Protein AF-A0A3C1D8K2-F1 (afdb_monomer_lite)

Secondary structure (DSSP, 8-state):
--SHHHHS-HHHHHHHHHHHHHHHHSHHHHHHHHHHHTTSHHHHHHHHHHHTSHHHHHHHHHHHT-TT----TT--TT----

Structure (mmCIF, N/CA/C/O backbone):
data_AF-A0A3C1D8K2-F1
#
_entry.id   AF-A0A3C1D8K2-F1
#
loop_
_atom_site.group_PDB
_atom_site.id
_atom_site.type_symbol
_atom_site.label_atom_id
_atom_site.label_alt_id
_atom_site.label_comp_id
_atom_site.label_asym_id
_atom_site.label_entity_id
_atom_site.label_seq_id
_atom_site.pdbx_PDB_ins_code
_atom_site.Cartn_x
_atom_site.Cartn_y
_atom_site.Cartn_z
_atom_site.occupancy
_atom_site.B_iso_or_equiv
_atom_site.auth_seq_id
_atom_site.auth_comp_id
_atom_site.auth_asym_id
_atom_site.auth_atom_id
_atom_site.pdbx_PDB_model_num
ATOM 1 N N . TYR A 1 1 ? 20.949 8.721 -4.956 1.00 77.69 1 TYR A N 1
ATOM 2 C CA . TYR A 1 1 ? 20.915 10.043 -4.294 1.00 77.69 1 TYR A CA 1
ATOM 3 C C . TYR A 1 1 ? 20.030 11.063 -5.006 1.00 77.69 1 TYR A C 1
ATOM 5 O O . TYR A 1 1 ? 19.205 11.654 -4.333 1.00 77.69 1 TYR A O 1
ATOM 13 N N . VAL A 1 2 ? 20.124 11.247 -6.332 1.00 92.88 2 VAL A N 1
ATOM 14 C CA . VAL A 1 2 ? 19.385 12.324 -7.037 1.00 92.88 2 VAL A CA 1
ATOM 15 C C . VAL A 1 2 ? 17.909 12.033 -7.349 1.00 92.88 2 VAL A C 1
ATOM 17 O O . VAL A 1 2 ? 17.095 12.948 -7.331 1.00 92.88 2 VAL A O 1
ATOM 20 N N . SER A 1 3 ? 17.536 10.778 -7.620 1.00 97.38 3 SER A N 1
ATOM 21 C CA . SER A 1 3 ? 16.159 10.453 -8.039 1.00 97.38 3 SER A CA 1
ATOM 22 C C . SER A 1 3 ? 15.225 10.103 -6.883 1.00 97.38 3 SER A C 1
ATOM 24 O O . SER A 1 3 ? 14.025 10.304 -7.001 1.00 97.38 3 SER A O 1
ATOM 26 N N . GLY A 1 4 ? 15.765 9.618 -5.760 1.00 97.38 4 GLY A N 1
ATOM 27 C CA . GLY A 1 4 ? 14.972 9.241 -4.584 1.00 97.38 4 GLY A CA 1
ATOM 28 C C . GLY A 1 4 ? 14.096 10.392 -4.075 1.00 97.38 4 GLY A C 1
ATOM 29 O O . GLY A 1 4 ? 12.881 10.230 -4.063 1.00 97.38 4 GLY A O 1
ATOM 30 N N . PRO A 1 5 ? 14.668 11.576 -3.776 1.00 97.25 5 PRO A N 1
ATOM 31 C CA . PRO A 1 5 ? 13.901 12.738 -3.317 1.00 97.25 5 PRO A CA 1
ATOM 32 C C . PRO A 1 5 ? 12.910 13.315 -4.338 1.00 97.25 5 PRO A C 1
ATOM 34 O O . PRO A 1 5 ? 12.077 14.130 -3.971 1.00 97.25 5 PRO A O 1
ATOM 37 N N . ARG A 1 6 ? 13.005 12.929 -5.621 1.00 96.94 6 ARG A N 1
ATOM 38 C CA . ARG A 1 6 ? 12.030 13.327 -6.653 1.00 96.94 6 ARG A CA 1
ATOM 39 C C . ARG A 1 6 ? 10.760 12.479 -6.614 1.00 96.94 6 ARG A C 1
ATOM 41 O O . ARG A 1 6 ? 9.755 12.890 -7.176 1.00 96.94 6 ARG A O 1
ATOM 48 N N . VAL A 1 7 ? 10.843 11.279 -6.037 1.00 97.56 7 VAL A N 1
ATOM 49 C CA . VAL A 1 7 ? 9.723 10.337 -5.894 1.00 97.56 7 VAL A CA 1
ATOM 50 C C . VAL A 1 7 ? 9.197 10.364 -4.462 1.00 97.56 7 VAL A C 1
ATOM 52 O O . VAL A 1 7 ? 7.994 10.406 -4.244 1.00 97.56 7 VAL A O 1
ATOM 55 N N . ILE A 1 8 ? 10.111 10.353 -3.490 1.00 97.81 8 ILE A N 1
ATOM 56 C CA . ILE A 1 8 ? 9.831 10.477 -2.060 1.00 97.81 8 ILE A CA 1
ATOM 57 C C . ILE A 1 8 ? 10.255 11.877 -1.625 1.00 97.81 8 ILE A C 1
ATOM 59 O O . ILE A 1 8 ? 11.348 12.084 -1.095 1.00 97.81 8 ILE A O 1
ATOM 63 N N . ASP A 1 9 ? 9.409 12.845 -1.945 1.00 97.38 9 ASP A N 1
ATOM 64 C CA . ASP A 1 9 ? 9.613 14.255 -1.634 1.00 97.38 9 ASP A CA 1
ATOM 65 C C . ASP A 1 9 ? 9.057 14.600 -0.226 1.00 97.38 9 ASP A C 1
ATOM 67 O O . ASP A 1 9 ? 8.563 13.716 0.490 1.00 97.38 9 ASP A O 1
ATOM 71 N N . PRO A 1 10 ? 9.148 15.863 0.238 1.00 98.38 10 PRO A N 1
ATOM 72 C CA . PRO A 1 10 ? 8.603 16.256 1.538 1.00 98.38 10 PRO A CA 1
ATOM 73 C C . PRO A 1 10 ? 7.102 15.978 1.710 1.00 98.38 10 PRO A C 1
ATOM 75 O O . PRO A 1 10 ? 6.678 15.673 2.824 1.00 98.38 10 PRO A O 1
ATOM 78 N N . HIS A 1 11 ? 6.316 16.005 0.631 1.00 98.25 11 HIS A N 1
ATOM 79 C CA . HIS A 1 11 ? 4.881 15.740 0.689 1.00 98.25 11 HIS A CA 1
ATOM 80 C C . HIS A 1 11 ? 4.587 14.284 1.086 1.00 98.25 11 HIS A C 1
ATOM 82 O O . HIS A 1 11 ? 3.674 14.016 1.868 1.00 98.25 11 HIS A O 1
ATOM 88 N N . VAL A 1 12 ? 5.418 13.325 0.663 1.00 98.56 12 VAL A N 1
ATOM 89 C CA . VAL A 1 12 ? 5.283 11.931 1.124 1.00 98.56 12 VAL A CA 1
ATOM 90 C C . VAL A 1 12 ? 5.423 11.825 2.649 1.00 98.56 12 VAL A C 1
ATOM 92 O O . VAL A 1 12 ? 4.697 11.057 3.284 1.00 98.56 12 VAL A O 1
ATOM 95 N N . LYS A 1 13 ? 6.297 12.629 3.267 1.00 98.44 13 LYS A N 1
ATOM 96 C CA . LYS A 1 13 ? 6.439 12.672 4.731 1.00 98.44 13 LYS A CA 1
ATOM 97 C C . LYS A 1 13 ? 5.202 13.264 5.414 1.00 98.44 13 LYS A C 1
ATOM 99 O O . LYS A 1 13 ? 4.815 12.780 6.477 1.00 98.44 13 LYS A O 1
ATOM 104 N N . GLU A 1 14 ? 4.579 14.280 4.822 1.00 98.75 14 GLU A N 1
ATOM 105 C CA . GLU A 1 14 ? 3.321 14.857 5.319 1.00 98.75 14 GLU A CA 1
ATOM 106 C C . GLU A 1 14 ? 2.192 13.822 5.290 1.00 98.75 14 GLU A C 1
ATOM 108 O O . GLU A 1 14 ? 1.506 13.637 6.296 1.00 98.75 14 GLU A O 1
ATOM 113 N N . ASN A 1 15 ? 2.074 13.058 4.199 1.00 98.75 15 ASN A N 1
ATOM 114 C CA . ASN A 1 15 ? 1.108 11.963 4.094 1.00 98.75 15 ASN A CA 1
ATOM 115 C C . ASN A 1 15 ? 1.344 10.889 5.167 1.00 98.75 15 ASN A C 1
ATOM 117 O O . ASN A 1 15 ? 0.398 10.432 5.805 1.00 98.75 15 ASN A O 1
ATOM 121 N N . MET A 1 16 ? 2.603 10.516 5.425 1.00 98.81 16 MET A N 1
ATOM 122 C CA . MET A 1 16 ? 2.940 9.577 6.504 1.00 98.81 16 MET A CA 1
ATOM 123 C C . MET A 1 16 ? 2.538 10.112 7.887 1.00 98.81 16 MET A C 1
ATOM 125 O O . MET A 1 16 ? 2.060 9.349 8.726 1.00 98.81 16 MET A O 1
ATOM 129 N N . ALA A 1 17 ? 2.715 11.413 8.137 1.00 98.75 17 ALA A N 1
ATOM 130 C CA . ALA A 1 17 ? 2.301 12.038 9.390 1.00 98.75 17 ALA A CA 1
ATOM 131 C C . ALA A 1 17 ? 0.771 12.071 9.545 1.00 98.75 17 ALA A C 1
ATOM 133 O O . ALA A 1 17 ? 0.279 11.826 10.646 1.00 98.75 17 ALA A O 1
ATOM 134 N N . ALA A 1 18 ? 0.029 12.310 8.459 1.00 98.81 18 ALA A N 1
ATOM 135 C CA . ALA A 1 18 ? -1.432 12.246 8.451 1.00 98.81 18 ALA A CA 1
ATOM 136 C C . ALA A 1 18 ? -1.938 10.827 8.761 1.00 98.81 18 ALA A C 1
ATOM 138 O O . ALA A 1 18 ? -2.742 10.653 9.672 1.00 98.81 18 ALA A O 1
ATOM 139 N N . VAL A 1 19 ? -1.372 9.800 8.114 1.00 98.69 19 VAL A N 1
ATOM 140 C CA . VAL A 1 19 ? -1.689 8.392 8.421 1.00 98.69 19 VAL A CA 1
ATOM 141 C C . VAL A 1 19 ? -1.411 8.069 9.894 1.00 98.69 19 VAL A C 1
ATOM 143 O O . VAL A 1 19 ? -2.217 7.418 10.556 1.00 98.69 19 VAL A O 1
ATOM 146 N N . LEU A 1 20 ? -0.293 8.549 10.450 1.00 98.75 20 LEU A N 1
ATOM 147 C CA . LEU A 1 20 ? 0.012 8.360 11.871 1.00 98.75 20 LEU A CA 1
ATOM 148 C C . LEU A 1 20 ? -0.993 9.077 12.788 1.00 98.75 20 LEU A C 1
ATOM 150 O O . LEU A 1 20 ? -1.304 8.561 13.865 1.00 98.75 20 LEU A O 1
ATOM 154 N N . ALA A 1 21 ? -1.487 10.251 12.395 1.00 98.81 21 ALA A N 1
ATOM 155 C CA . ALA A 1 21 ? -2.514 10.966 13.143 1.00 98.81 21 ALA A CA 1
ATOM 156 C C . ALA A 1 21 ? -3.828 10.169 13.185 1.00 98.81 21 ALA A C 1
ATOM 158 O O . ALA A 1 21 ? -4.378 10.007 14.273 1.00 98.81 21 ALA A O 1
ATOM 159 N N . ASP A 1 22 ? -4.257 9.589 12.060 1.00 98.81 22 ASP A N 1
ATOM 160 C CA . ASP A 1 22 ? -5.462 8.745 11.971 1.00 98.81 22 ASP A CA 1
ATOM 161 C C . ASP A 1 22 ? -5.351 7.459 12.800 1.00 98.81 22 ASP A C 1
ATOM 163 O O . ASP A 1 22 ? -6.330 6.981 13.377 1.00 98.81 22 ASP A O 1
ATOM 167 N N . ILE A 1 23 ? -4.145 6.893 12.893 1.00 98.62 23 ILE A N 1
ATOM 168 C CA . ILE A 1 23 ? -3.877 5.749 13.772 1.00 98.62 23 ILE A CA 1
ATOM 169 C C . ILE A 1 23 ? -3.999 6.169 15.241 1.00 98.62 23 ILE A C 1
ATOM 171 O O . ILE A 1 23 ? -4.648 5.485 16.028 1.00 98.62 23 ILE A O 1
ATOM 175 N N . ARG A 1 24 ? -3.382 7.293 15.628 1.00 98.56 24 ARG A N 1
ATOM 176 C CA . ARG A 1 24 ? -3.354 7.761 17.026 1.00 98.56 24 ARG A CA 1
ATOM 177 C C . ARG A 1 24 ? -4.703 8.267 17.521 1.00 98.56 24 ARG A C 1
ATOM 179 O O . ARG A 1 24 ? -4.985 8.132 18.707 1.00 98.56 24 ARG A O 1
ATOM 186 N N . SER A 1 25 ? -5.506 8.858 16.642 1.00 98.75 25 SER A N 1
ATOM 187 C CA . SER A 1 25 ? -6.859 9.311 16.969 1.00 98.75 25 SER A CA 1
ATOM 188 C C . SER A 1 25 ? -7.856 8.157 17.091 1.00 98.75 25 SER A C 1
ATOM 190 O O . SER A 1 25 ? -8.927 8.347 17.656 1.00 98.75 25 SER A O 1
ATOM 192 N N . GLY A 1 26 ? -7.513 6.970 16.577 1.00 98.62 26 GLY A N 1
ATOM 193 C CA . GLY A 1 26 ? -8.399 5.808 16.515 1.00 98.62 26 GLY A CA 1
ATOM 194 C C . GLY A 1 26 ? -9.259 5.746 15.250 1.00 98.62 26 GLY A C 1
ATOM 195 O O . GLY A 1 26 ? -9.874 4.710 15.009 1.00 98.62 26 GLY A O 1
ATOM 196 N N . ALA A 1 27 ? -9.247 6.782 14.404 1.00 98.69 27 ALA A N 1
ATOM 197 C CA . ALA A 1 27 ? -10.055 6.848 13.184 1.00 98.69 27 ALA A CA 1
ATOM 198 C C . ALA A 1 27 ? -9.785 5.675 12.223 1.00 98.69 27 ALA A C 1
ATOM 200 O O . ALA A 1 27 ? -10.713 5.121 11.632 1.00 98.69 27 ALA A O 1
ATOM 201 N N . PHE A 1 28 ? -8.522 5.247 12.099 1.00 98.38 28 PHE A N 1
ATOM 202 C CA . PHE A 1 28 ? -8.175 4.060 11.309 1.00 98.38 28 PHE A CA 1
ATOM 203 C C . PHE A 1 28 ? -8.852 2.793 11.851 1.00 98.38 28 PHE A C 1
ATOM 205 O O . PHE A 1 28 ? -9.431 2.021 11.086 1.00 98.38 28 PHE A O 1
ATOM 212 N N . ALA A 1 29 ? -8.773 2.578 13.168 1.00 98.38 29 ALA A N 1
ATOM 213 C CA . ALA A 1 29 ? -9.327 1.392 13.812 1.00 98.38 29 ALA A CA 1
ATOM 214 C C . ALA A 1 29 ? -10.857 1.381 13.727 1.00 98.38 29 ALA A C 1
ATOM 216 O O . ALA A 1 29 ? -11.432 0.349 13.399 1.00 98.38 29 ALA A O 1
ATOM 217 N N . GLU A 1 30 ? -11.499 2.529 13.950 1.00 98.62 30 GLU A N 1
ATOM 218 C CA . GLU A 1 30 ? -12.946 2.692 13.814 1.00 98.62 30 GLU A CA 1
ATOM 219 C C . GLU A 1 30 ? -13.420 2.341 12.399 1.00 98.62 30 GLU A C 1
ATOM 221 O O . GLU A 1 30 ? -14.288 1.486 12.243 1.00 98.62 30 GLU A O 1
ATOM 226 N N . ARG A 1 31 ? -12.806 2.918 11.354 1.00 98.12 31 ARG A N 1
ATOM 227 C CA . ARG A 1 31 ? -13.149 2.591 9.959 1.00 98.12 31 ARG A CA 1
ATOM 228 C C . ARG A 1 31 ? -12.971 1.106 9.666 1.00 98.12 31 ARG A C 1
ATOM 230 O O . ARG A 1 31 ? -13.840 0.500 9.047 1.00 98.12 31 ARG A O 1
ATOM 237 N N . PHE A 1 32 ? -11.849 0.530 10.096 1.00 98.00 32 PHE A N 1
ATOM 238 C CA . PHE A 1 32 ? -11.558 -0.875 9.843 1.00 98.00 32 PHE A CA 1
ATOM 239 C C . PHE A 1 32 ? -12.581 -1.795 10.514 1.00 98.00 32 PHE A C 1
ATOM 241 O O . PHE A 1 32 ? -13.132 -2.661 9.843 1.00 98.00 32 PHE A O 1
ATOM 248 N N . ILE A 1 33 ? -12.859 -1.602 11.806 1.00 98.31 33 ILE A N 1
ATOM 249 C CA . ILE A 1 33 ? -13.821 -2.430 12.544 1.00 98.31 33 ILE A CA 1
ATOM 250 C C . ILE A 1 33 ? -15.231 -2.258 11.984 1.00 98.31 33 ILE A C 1
ATOM 252 O O . ILE A 1 33 ? -15.881 -3.262 11.718 1.00 98.31 33 ILE A O 1
ATOM 256 N N . ASN A 1 34 ? -15.660 -1.028 11.691 1.00 98.50 34 ASN A N 1
ATOM 257 C CA . ASN A 1 34 ? -16.966 -0.781 11.077 1.00 98.50 34 ASN A CA 1
ATOM 258 C C . ASN A 1 34 ? -17.121 -1.513 9.735 1.00 98.50 34 ASN A C 1
ATOM 260 O O . ASN A 1 34 ? -18.179 -2.076 9.464 1.00 98.50 34 ASN A O 1
ATOM 264 N N . ASP A 1 35 ? -16.075 -1.541 8.901 1.00 98.44 35 ASP A N 1
ATOM 265 C CA . ASP A 1 35 ? -16.103 -2.315 7.658 1.00 98.44 35 ASP A CA 1
ATOM 266 C C . ASP A 1 35 ? -16.189 -3.821 7.935 1.00 98.44 35 ASP A C 1
ATOM 268 O O . ASP A 1 35 ? -17.001 -4.507 7.321 1.00 98.44 35 ASP A O 1
ATOM 272 N N . GLN A 1 36 ? -15.403 -4.349 8.882 1.00 98.12 36 GLN A N 1
ATOM 273 C CA . GLN A 1 36 ? -15.453 -5.774 9.230 1.00 98.12 36 GLN A CA 1
ATOM 274 C C . GLN A 1 36 ? -16.820 -6.196 9.783 1.00 98.12 36 GLN A C 1
ATOM 276 O O . GLN A 1 36 ? -17.354 -7.216 9.347 1.00 98.12 36 GLN A O 1
ATOM 281 N N . ASP A 1 37 ? -17.407 -5.399 10.674 1.00 97.94 37 ASP A N 1
ATOM 282 C CA . ASP A 1 37 ? -18.733 -5.645 11.249 1.00 97.94 37 ASP A CA 1
ATOM 283 C C . ASP A 1 37 ? -19.838 -5.565 10.181 1.00 97.94 37 ASP A C 1
ATOM 285 O O . ASP A 1 37 ? -20.854 -6.254 10.277 1.00 97.94 37 ASP A O 1
ATOM 289 N N . ASN A 1 38 ? -19.608 -4.797 9.111 1.00 97.56 38 ASN A N 1
ATOM 290 C CA . 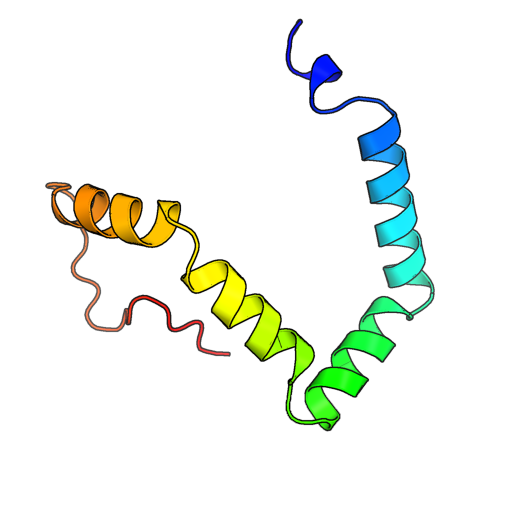ASN A 1 38 ? -20.466 -4.725 7.928 1.00 97.56 38 ASN A CA 1
ATOM 291 C C . ASN A 1 38 ? -20.165 -5.817 6.873 1.00 97.56 38 ASN A C 1
ATOM 293 O O . ASN A 1 38 ? -20.601 -5.723 5.727 1.00 97.56 38 ASN A O 1
ATOM 297 N N . GLY A 1 39 ? -19.409 -6.861 7.226 1.00 97.44 39 GLY A N 1
ATOM 298 C CA . GLY A 1 39 ? -19.084 -7.965 6.316 1.00 97.44 39 GLY A CA 1
ATOM 299 C C . GLY A 1 39 ? -17.896 -7.704 5.384 1.00 97.44 39 GLY A C 1
ATOM 300 O O . GLY A 1 39 ? -17.752 -8.390 4.374 1.00 97.44 39 GLY A O 1
ATOM 301 N N . ALA A 1 40 ? -17.029 -6.753 5.733 1.00 97.25 40 ALA A N 1
ATOM 302 C CA . ALA A 1 40 ? -15.778 -6.424 5.051 1.00 97.25 40 ALA A CA 1
ATOM 303 C C . ALA A 1 40 ? -15.947 -5.955 3.592 1.00 97.25 40 ALA A C 1
ATOM 305 O O . ALA A 1 40 ? -15.127 -6.296 2.738 1.00 97.25 40 ALA A O 1
ATOM 306 N N . VAL A 1 41 ? -17.013 -5.208 3.291 1.00 97.94 41 VAL A N 1
ATOM 307 C CA . VAL A 1 41 ? -17.363 -4.788 1.921 1.00 97.94 41 VAL A CA 1
ATOM 308 C C . VAL A 1 41 ? -16.238 -3.975 1.281 1.00 97.94 41 VAL A C 1
ATOM 310 O O . VAL A 1 41 ? -15.745 -4.352 0.218 1.00 97.94 41 VAL A O 1
ATOM 313 N N . GLU A 1 42 ? -15.770 -2.914 1.942 1.00 96.50 42 GLU A N 1
ATOM 314 C CA . GLU A 1 42 ? -14.688 -2.074 1.422 1.00 96.50 42 GLU A CA 1
ATOM 315 C C . GLU A 1 42 ? -13.393 -2.884 1.294 1.00 96.50 42 GLU A C 1
ATOM 317 O O . GLU A 1 42 ? -12.698 -2.823 0.275 1.00 96.50 42 GLU A O 1
ATOM 322 N N . PHE A 1 43 ? -13.065 -3.686 2.306 1.00 96.81 43 PHE A N 1
ATOM 323 C CA . PHE A 1 43 ? -11.869 -4.515 2.274 1.00 96.81 43 PHE A CA 1
ATOM 324 C C . PHE A 1 43 ? -11.868 -5.525 1.116 1.00 96.81 43 PHE A C 1
ATOM 326 O O . PHE A 1 43 ? -10.840 -5.697 0.451 1.00 96.81 43 PHE A O 1
ATOM 333 N N . LEU A 1 44 ? -12.994 -6.197 0.864 1.00 96.50 44 LEU A N 1
ATOM 334 C CA . LEU A 1 44 ? -13.130 -7.170 -0.219 1.00 96.50 44 LEU A CA 1
ATOM 335 C C . LEU A 1 44 ? -13.056 -6.496 -1.592 1.00 96.50 44 LEU A C 1
ATOM 337 O O . LEU A 1 44 ? -12.357 -7.007 -2.468 1.00 96.50 44 LEU A O 1
ATOM 341 N N . GLU A 1 45 ? -13.676 -5.327 -1.761 1.00 97.06 45 GLU A N 1
ATOM 342 C CA . GLU A 1 45 ? -13.573 -4.533 -2.991 1.00 97.06 45 GLU A CA 1
ATOM 343 C C . GLU A 1 45 ? -12.126 -4.098 -3.273 1.00 97.06 45 GLU A C 1
ATOM 345 O O . GLU A 1 45 ? -11.614 -4.274 -4.385 1.00 97.06 45 GLU A O 1
ATOM 350 N N . LEU A 1 46 ? -11.425 -3.573 -2.260 1.00 96.62 46 LEU A N 1
ATOM 351 C CA . LEU A 1 46 ? -10.014 -3.190 -2.376 1.00 96.62 46 LEU A CA 1
ATOM 352 C C . LEU A 1 46 ? -9.132 -4.394 -2.728 1.00 96.62 46 LEU A C 1
ATOM 354 O O . LEU A 1 46 ? -8.239 -4.283 -3.576 1.00 96.62 46 LEU A O 1
ATOM 358 N N . ARG A 1 47 ? -9.396 -5.555 -2.117 1.00 95.31 47 ARG A N 1
ATOM 359 C CA . ARG A 1 47 ? -8.687 -6.810 -2.393 1.00 95.31 47 ARG A CA 1
ATOM 360 C C . ARG A 1 47 ? -8.929 -7.298 -3.820 1.00 95.31 47 ARG A C 1
ATOM 362 O O . ARG A 1 47 ? -7.968 -7.651 -4.501 1.00 95.31 47 ARG A O 1
ATOM 369 N N . GLU A 1 48 ? -10.174 -7.295 -4.288 1.00 95.50 48 GLU A N 1
ATOM 370 C CA . GLU A 1 48 ? -10.516 -7.693 -5.655 1.00 95.50 48 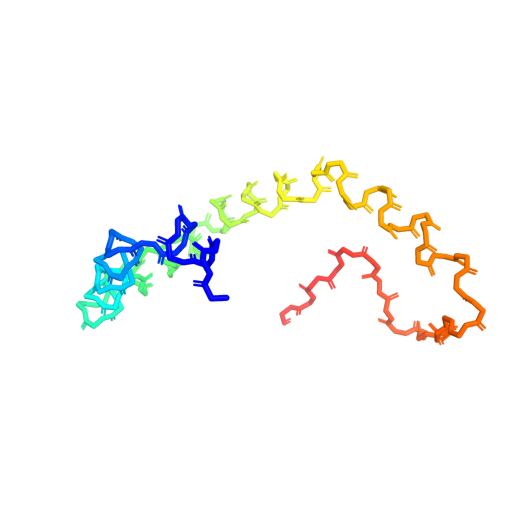GLU A CA 1
ATOM 371 C C . GLU A 1 48 ? -9.846 -6.770 -6.681 1.00 95.50 48 GLU A C 1
ATOM 373 O O . GLU A 1 48 ? -9.264 -7.238 -7.663 1.00 95.50 48 GLU A O 1
ATOM 378 N N . LYS A 1 49 ? -9.863 -5.455 -6.437 1.00 96.06 49 LYS A N 1
ATOM 379 C CA . LYS A 1 49 ? -9.195 -4.474 -7.297 1.00 96.06 49 LYS A CA 1
ATOM 380 C C . LYS A 1 49 ? -7.689 -4.720 -7.380 1.00 96.06 49 LYS A C 1
ATOM 382 O O . LYS A 1 49 ? -7.132 -4.675 -8.476 1.00 96.06 49 LYS A O 1
ATOM 387 N N . ALA A 1 50 ? -7.037 -4.987 -6.249 1.00 95.19 50 ALA A N 1
ATOM 388 C CA . ALA A 1 50 ? -5.609 -5.288 -6.213 1.00 95.19 50 ALA A CA 1
ATOM 389 C C . ALA A 1 50 ? -5.280 -6.586 -6.971 1.00 95.19 50 ALA A C 1
ATOM 391 O O . ALA A 1 50 ? -4.358 -6.598 -7.783 1.00 95.19 50 ALA A O 1
ATOM 392 N N . ALA A 1 51 ? -6.080 -7.642 -6.784 1.00 93.38 51 ALA A N 1
ATOM 393 C CA . ALA A 1 51 ? -5.890 -8.932 -7.451 1.00 93.38 51 ALA A CA 1
ATOM 394 C C . ALA A 1 51 ? -6.006 -8.855 -8.986 1.00 93.38 51 ALA A C 1
ATOM 396 O O . ALA A 1 51 ? -5.411 -9.662 -9.697 1.00 93.38 51 ALA A O 1
ATOM 397 N N . LYS A 1 52 ? -6.753 -7.876 -9.510 1.00 95.88 52 LYS A N 1
ATOM 398 C CA . LYS A 1 52 ? -6.905 -7.634 -10.955 1.00 95.88 52 LYS A CA 1
ATOM 399 C C . LYS A 1 52 ? -5.754 -6.836 -11.576 1.00 95.88 52 LYS A C 1
ATOM 401 O O . LYS A 1 52 ? -5.764 -6.619 -12.789 1.00 95.88 52 LYS A O 1
ATOM 406 N N . HIS A 1 53 ? -4.785 -6.355 -10.795 1.00 97.12 53 HIS A N 1
ATOM 407 C CA . HIS A 1 53 ? -3.696 -5.550 -11.342 1.00 97.12 53 HIS A CA 1
ATOM 408 C C . HIS A 1 53 ? -2.828 -6.391 -12.306 1.00 97.12 53 HIS A C 1
ATOM 410 O O . HIS A 1 53 ? -2.433 -7.500 -11.947 1.00 97.12 53 HIS A O 1
ATOM 416 N N . PRO A 1 54 ? -2.455 -5.889 -13.504 1.00 96.62 54 PRO A N 1
ATOM 417 C CA . PRO A 1 54 ? -1.721 -6.676 -14.508 1.00 96.62 54 PRO A CA 1
ATOM 418 C C . PRO A 1 54 ? -0.404 -7.293 -14.012 1.00 96.62 54 PRO A C 1
ATOM 420 O O . PRO A 1 54 ? 0.017 -8.340 -14.503 1.00 96.62 54 PRO A O 1
ATOM 423 N N . ILE A 1 55 ? 0.233 -6.656 -13.022 1.00 96.81 55 ILE A N 1
ATOM 424 C CA . ILE A 1 55 ? 1.460 -7.163 -12.388 1.00 96.81 55 ILE A CA 1
ATOM 425 C C . ILE A 1 55 ? 1.269 -8.547 -11.754 1.00 96.81 55 ILE A C 1
ATOM 427 O O . ILE A 1 55 ? 2.227 -9.312 -11.701 1.00 96.81 55 ILE A O 1
ATOM 431 N N . GLU A 1 56 ? 0.055 -8.888 -11.312 1.00 95.62 56 GLU A N 1
ATOM 432 C CA . GLU A 1 56 ? -0.230 -10.171 -10.673 1.00 95.62 56 GLU A CA 1
ATOM 433 C C . GLU A 1 56 ? -0.181 -11.311 -11.689 1.00 95.62 56 GLU A C 1
ATOM 435 O O . GLU A 1 56 ? 0.532 -12.289 -11.475 1.00 95.62 56 GLU A O 1
ATOM 440 N N . ALA A 1 57 ? -0.856 -11.154 -12.833 1.00 93.69 57 ALA A N 1
ATOM 441 C CA . ALA A 1 57 ? -0.844 -12.148 -13.907 1.00 93.69 57 ALA A CA 1
ATOM 442 C C . ALA A 1 57 ? 0.570 -12.341 -14.476 1.00 93.69 57 ALA A C 1
ATOM 444 O O . ALA A 1 57 ? 1.088 -13.456 -14.501 1.00 93.69 57 ALA A O 1
ATOM 445 N N . VAL A 1 58 ? 1.236 -11.240 -14.843 1.00 95.88 58 VAL A N 1
ATOM 446 C CA . VAL A 1 58 ? 2.604 -11.286 -15.388 1.00 95.88 58 VAL A CA 1
ATOM 447 C C . VAL A 1 58 ? 3.583 -11.851 -14.357 1.00 95.88 58 VAL A C 1
ATOM 449 O O . VAL A 1 58 ? 4.427 -12.687 -14.674 1.00 95.88 58 VAL A O 1
ATOM 452 N N . GLY A 1 59 ? 3.475 -11.406 -13.105 1.00 93.75 59 GLY A N 1
ATOM 453 C CA . GLY A 1 59 ? 4.335 -11.8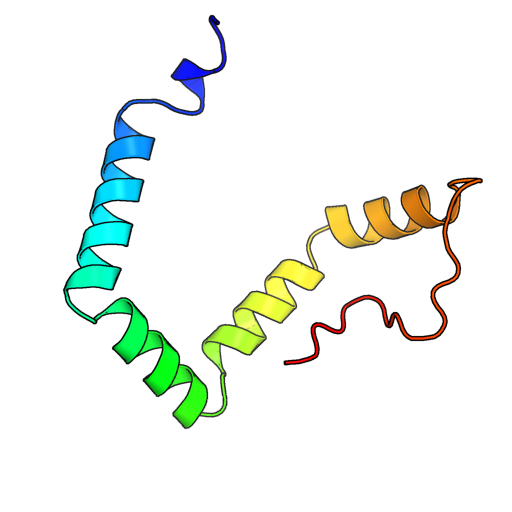55 -12.021 1.00 93.75 59 GLY A CA 1
ATOM 454 C C . GLY A 1 59 ? 4.168 -13.342 -11.729 1.00 93.75 59 GLY A C 1
ATOM 455 O O . GLY A 1 59 ? 5.168 -14.023 -11.514 1.00 93.75 59 GLY A O 1
ATOM 456 N N . LYS A 1 60 ? 2.936 -13.858 -11.757 1.00 92.12 60 LYS A N 1
ATOM 457 C CA . LYS A 1 60 ? 2.645 -15.283 -11.580 1.00 92.12 60 LYS A CA 1
ATOM 458 C C . LYS A 1 60 ? 3.339 -16.133 -12.639 1.00 92.12 60 LYS A C 1
ATOM 460 O O . LYS A 1 60 ? 4.033 -17.090 -12.286 1.00 92.12 60 LYS A O 1
ATOM 465 N N . ASP A 1 61 ? 3.211 -15.753 -13.906 1.00 93.00 61 ASP A N 1
ATOM 466 C CA . ASP A 1 61 ? 3.832 -16.474 -15.017 1.00 93.00 61 ASP A CA 1
ATOM 467 C C . ASP A 1 61 ? 5.355 -16.477 -14.877 1.00 93.00 61 ASP A C 1
ATOM 469 O O . ASP A 1 61 ? 5.975 -17.539 -14.885 1.00 93.00 61 ASP A O 1
ATOM 473 N N . LEU A 1 62 ? 5.965 -15.313 -14.636 1.00 94.44 62 LEU A N 1
ATOM 474 C CA . LEU A 1 62 ? 7.415 -15.213 -14.454 1.00 94.44 62 LEU A CA 1
ATOM 475 C C . LEU A 1 62 ? 7.907 -16.026 -13.250 1.00 94.44 62 LEU A C 1
ATOM 477 O O . LEU A 1 62 ? 8.855 -16.801 -13.380 1.00 94.44 62 LEU A O 1
ATOM 481 N N . ARG A 1 63 ? 7.245 -15.908 -12.090 1.00 91.75 63 ARG A N 1
ATOM 482 C CA . ARG A 1 63 ? 7.607 -16.664 -10.878 1.00 91.75 63 ARG A CA 1
ATOM 483 C C . ARG A 1 63 ? 7.433 -18.172 -11.063 1.00 91.75 63 ARG A C 1
ATOM 485 O O . ARG A 1 63 ? 8.129 -18.941 -10.405 1.00 91.75 63 ARG A O 1
ATOM 492 N N . SER A 1 64 ? 6.534 -18.615 -11.946 1.00 89.62 64 SER A N 1
ATOM 493 C CA . SER A 1 64 ? 6.348 -20.037 -12.263 1.00 89.62 64 SER A CA 1
ATOM 494 C C . SER A 1 64 ? 7.551 -20.662 -12.977 1.00 89.62 64 SER A C 1
ATOM 496 O O . SER A 1 64 ? 7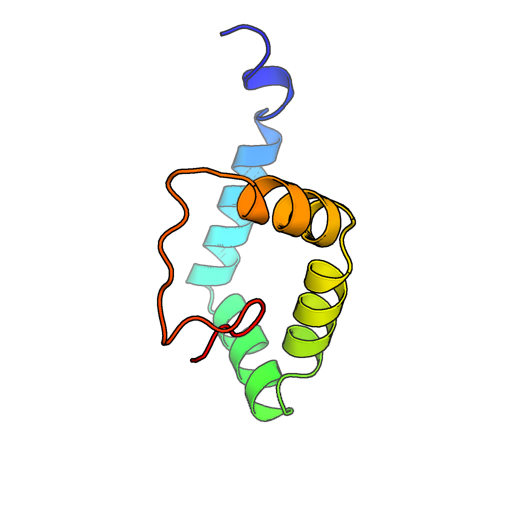.784 -21.859 -12.829 1.00 89.62 64 SER A O 1
ATOM 498 N N . LEU A 1 65 ? 8.331 -19.846 -13.691 1.00 92.88 65 LEU A N 1
ATOM 499 C CA . LEU A 1 65 ? 9.497 -20.269 -14.467 1.00 92.88 65 LEU A CA 1
ATOM 500 C C . LEU A 1 65 ? 10.792 -20.279 -13.647 1.00 92.88 65 LEU A C 1
ATOM 502 O O . LEU A 1 65 ? 11.829 -20.726 -14.137 1.00 92.88 65 LEU A O 1
ATOM 506 N N . PHE A 1 66 ? 10.768 -19.767 -12.415 1.00 92.56 66 PHE A N 1
ATOM 507 C CA . PHE A 1 66 ? 11.958 -19.735 -11.574 1.00 92.56 66 PHE A CA 1
ATOM 508 C C . PHE A 1 66 ? 12.373 -21.158 -11.201 1.00 92.56 66 PHE A C 1
ATOM 510 O O . PHE A 1 66 ? 11.616 -21.903 -10.581 1.00 92.56 66 PHE A O 1
ATOM 517 N N . SER A 1 67 ? 13.612 -21.522 -11.530 1.00 90.75 67 SER A N 1
ATOM 518 C CA . SER A 1 67 ? 14.170 -22.851 -11.242 1.00 90.75 67 SER A CA 1
ATOM 519 C C . SER A 1 67 ? 14.267 -23.156 -9.744 1.00 90.75 67 SER A C 1
ATOM 521 O O . SER A 1 67 ? 14.340 -24.316 -9.355 1.00 90.75 67 SER A O 1
ATOM 523 N N . TRP A 1 68 ? 14.240 -22.121 -8.901 1.00 86.19 68 TRP A N 1
ATOM 524 C CA . TRP A 1 68 ? 14.254 -22.214 -7.441 1.00 86.19 68 TRP A CA 1
ATOM 525 C C . TRP A 1 68 ? 12.864 -22.071 -6.807 1.00 86.19 68 TRP A C 1
ATOM 527 O O . TRP A 1 68 ? 12.765 -21.824 -5.603 1.00 86.19 68 TRP A O 1
ATOM 537 N N . LYS A 1 69 ? 11.779 -22.178 -7.588 1.00 77.75 69 LYS A N 1
ATOM 538 C CA . LYS A 1 69 ? 10.423 -22.096 -7.040 1.00 77.75 69 LYS A CA 1
ATOM 539 C C . LYS A 1 69 ? 10.222 -23.210 -6.009 1.00 77.75 69 LYS A C 1
ATOM 541 O O . LYS A 1 69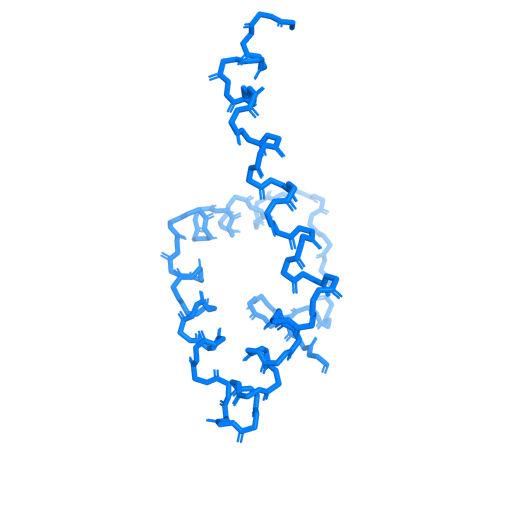 ? 10.223 -24.391 -6.349 1.00 77.75 69 LYS A O 1
ATOM 546 N N . GLN A 1 70 ? 10.012 -22.828 -4.751 1.00 67.44 70 GLN A N 1
ATOM 547 C CA . GLN A 1 70 ? 9.573 -23.766 -3.725 1.00 67.44 70 GLN A CA 1
ATOM 548 C C . GLN A 1 70 ? 8.133 -24.189 -4.030 1.00 67.44 70 GLN A C 1
ATOM 550 O O . GLN A 1 70 ? 7.247 -23.349 -4.194 1.00 67.44 70 GLN A O 1
ATOM 555 N N . GLN A 1 71 ? 7.903 -25.497 -4.137 1.00 66.88 71 GLN A N 1
ATOM 556 C CA . GLN A 1 71 ? 6.556 -26.057 -4.104 1.00 66.88 71 GLN A CA 1
ATOM 557 C C . GLN A 1 71 ? 6.124 -26.134 -2.643 1.00 66.88 71 GLN A C 1
ATOM 559 O O . GLN A 1 71 ? 6.315 -27.154 -1.984 1.00 66.88 71 GLN A O 1
ATOM 564 N N . ASP A 1 72 ? 5.602 -25.028 -2.127 1.00 65.38 72 ASP A N 1
ATOM 565 C CA . ASP A 1 72 ? 4.919 -25.046 -0.843 1.00 65.38 72 ASP A CA 1
ATOM 566 C C . ASP A 1 72 ? 3.531 -25.668 -1.044 1.00 65.38 72 ASP A C 1
ATOM 568 O O . ASP A 1 72 ? 2.729 -25.169 -1.837 1.00 65.38 72 ASP A O 1
ATOM 572 N N . LYS A 1 73 ? 3.281 -26.808 -0.392 1.00 64.81 73 LYS A N 1
ATOM 573 C CA . LYS A 1 73 ? 2.034 -27.572 -0.548 1.00 64.81 73 LYS A CA 1
ATOM 574 C C . LYS A 1 73 ? 0.830 -26.848 0.052 1.00 64.81 73 LYS A C 1
ATOM 576 O O . LYS A 1 73 ? -0.288 -27.121 -0.377 1.00 64.81 73 LYS A O 1
ATOM 581 N N . ASP A 1 74 ? 1.070 -25.923 0.978 1.00 65.56 74 ASP A N 1
ATOM 582 C CA . ASP A 1 74 ? 0.022 -25.229 1.727 1.00 65.56 74 ASP A CA 1
ATOM 583 C C . ASP A 1 74 ? -0.244 -23.814 1.178 1.00 65.56 74 ASP A C 1
ATOM 585 O O . ASP A 1 74 ? -1.136 -23.107 1.648 1.00 65.56 74 ASP A O 1
ATOM 589 N N . TYR A 1 75 ? 0.495 -23.393 0.145 1.00 67.06 75 TYR A N 1
ATOM 590 C CA . TYR A 1 75 ? 0.314 -22.092 -0.491 1.00 67.06 75 TYR A CA 1
ATOM 591 C C . TYR A 1 75 ? -0.783 -22.126 -1.562 1.00 67.06 75 TYR A C 1
ATOM 593 O O . TYR A 1 75 ? -0.649 -22.778 -2.601 1.00 67.06 75 TYR A O 1
ATOM 601 N N . VAL A 1 76 ? -1.835 -21.331 -1.361 1.00 66.56 76 VAL A N 1
ATOM 602 C CA . VAL A 1 76 ? -2.835 -21.028 -2.392 1.00 66.56 76 VAL A CA 1
ATOM 603 C C . VAL A 1 76 ? -2.642 -19.584 -2.858 1.00 66.56 76 VAL A C 1
ATOM 605 O O . VAL A 1 76 ? -2.757 -18.629 -2.089 1.00 66.56 76 VAL A O 1
ATOM 608 N N . GLU A 1 77 ? -2.325 -19.410 -4.142 1.00 66.88 77 GLU A N 1
ATOM 609 C CA . GLU A 1 77 ? -2.068 -18.086 -4.714 1.00 66.88 77 GLU A CA 1
ATOM 610 C C . GLU A 1 77 ? -3.327 -17.211 -4.643 1.00 66.88 77 GLU A C 1
ATOM 612 O O . GLU A 1 77 ? -4.402 -17.605 -5.093 1.00 66.88 77 GLU A O 1
ATOM 617 N N . GLY A 1 78 ? -3.193 -16.026 -4.042 1.00 62.28 78 GLY A N 1
ATOM 618 C CA . GLY A 1 78 ? -4.316 -15.123 -3.778 1.00 62.28 78 GLY A CA 1
ATOM 619 C C . GLY A 1 78 ? -5.087 -15.407 -2.482 1.00 62.28 78 GLY A C 1
ATOM 620 O O . GLY A 1 78 ? -5.959 -14.615 -2.126 1.00 62.28 78 GLY A O 1
ATOM 621 N N . SER A 1 79 ? -4.758 -16.465 -1.728 1.00 59.59 79 SER A N 1
ATOM 622 C CA . SER A 1 79 ? -5.297 -16.650 -0.379 1.00 59.59 79 SER A CA 1
ATOM 623 C C . SER A 1 79 ? -4.389 -15.964 0.642 1.00 59.59 79 SER A C 1
ATOM 625 O O . SER A 1 79 ? -3.308 -16.450 0.966 1.00 59.59 79 SER A O 1
ATOM 627 N N . ALA A 1 80 ? -4.828 -14.828 1.171 1.00 50.94 80 ALA A N 1
ATOM 628 C CA . ALA A 1 80 ? -4.373 -14.379 2.479 1.00 50.94 80 ALA A CA 1
ATOM 629 C C . ALA A 1 80 ? -5.393 -14.909 3.490 1.00 50.94 80 ALA A C 1
ATOM 631 O O . ALA A 1 80 ? -6.419 -14.261 3.723 1.00 50.94 80 ALA A O 1
ATOM 632 N N . ALA A 1 81 ? -5.154 -16.117 4.010 1.00 44.66 81 ALA A N 1
ATOM 633 C CA . ALA A 1 81 ? -5.872 -16.583 5.189 1.00 44.66 81 ALA A CA 1
ATOM 634 C C . ALA A 1 81 ? -5.575 -15.598 6.331 1.00 44.66 81 ALA A C 1
ATOM 636 O O . ALA A 1 81 ? -4.423 -15.198 6.514 1.00 44.66 81 ALA A O 1
ATOM 637 N N . ARG A 1 82 ? -6.621 -15.144 7.021 1.00 46.31 82 ARG A N 1
ATOM 638 C CA . ARG A 1 82 ? -6.475 -14.514 8.334 1.00 46.31 82 ARG A CA 1
ATOM 639 C C . ARG A 1 82 ? -6.552 -15.599 9.392 1.00 46.31 82 ARG A C 1
ATOM 641 O O . ARG A 1 82 ? -7.363 -16.528 9.179 1.00 46.31 82 ARG A O 1
#

Sequence (82 aa):
YVSGPRVIDPHVKENMAAVLADIRSGAFAERFINDQDNGAVEFLELREKAAKHPIEAVGKDLRSLFSWKQQDKDYVEGSAAR

pLDDT: mean 90.5, std 13.66, range [44.66, 98.81]

Radius of gyration: 18.35 Å; chains: 1; bounding box: 41×44×32 Å

Foldseek 3Di:
DPCPCVVCPVVVVVVVVVVVVCVVVCVVVVVCVVCVVVVVVVVVVVLVVVCPPPCNVVVVVVLVPD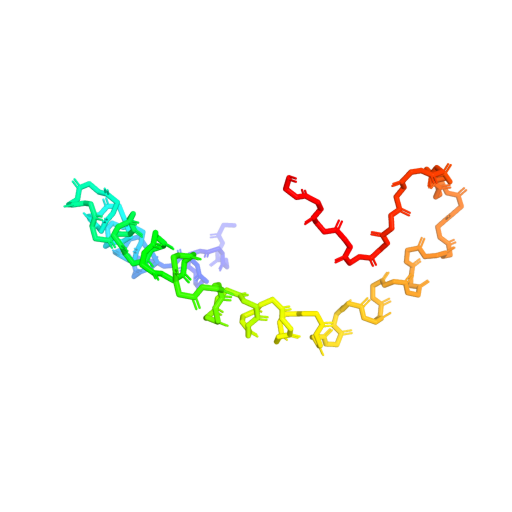PPNDPDVPDDPSDPDD